Protein AF-A0A5B6WRI1-F1 (afdb_monomer_lite)

InterPro domains:
  IPR016650 Eukaryotic translation initiation factor 3 subunit E [PTHR10317] (1-59)
  IPR019010 Eukaryotic translation initiation factor 3 subunit E, N-terminal [PF09440] (1-60)

Structure (mmCIF, N/CA/C/O backbone):
data_AF-A0A5B6WRI1-F1
#
_entry.id   AF-A0A5B6WRI1-F1
#
loop_
_atom_site.group_PDB
_atom_site.id
_atom_site.type_symbol
_atom_site.label_atom_id
_atom_site.label_alt_id
_atom_site.label_comp_id
_atom_site.label_asym_id
_atom_site.label_entity_id
_atom_site.label_seq_id
_atom_site.pdbx_PDB_ins_code
_atom_site.Cartn_x
_atom_site.Cartn_y
_atom_site.Cartn_z
_atom_site.occupancy
_atom_site.B_iso_or_equiv
_atom_site.auth_seq_id
_atom_site.auth_comp_id
_atom_site.auth_asym_id
_atom_site.auth_atom_id
_atom_site.pdbx_PDB_model_num
ATOM 1 N N . MET A 1 1 ? 5.389 -8.152 -3.225 1.00 80.31 1 MET A N 1
ATOM 2 C CA . MET A 1 1 ? 6.768 -7.663 -3.022 1.00 80.31 1 MET A CA 1
ATOM 3 C C . MET A 1 1 ? 7.260 -7.024 -4.319 1.00 80.31 1 MET A C 1
ATOM 5 O O . MET A 1 1 ? 8.094 -7.602 -5.003 1.00 80.31 1 MET A O 1
ATOM 9 N N . VAL A 1 2 ? 6.672 -5.883 -4.710 1.00 91.81 2 VAL A N 1
ATOM 10 C CA . VAL A 1 2 ? 7.071 -5.191 -5.954 1.00 91.81 2 VAL A CA 1
ATOM 11 C C . VAL A 1 2 ? 8.449 -4.558 -5.772 1.00 91.81 2 VAL A C 1
ATOM 13 O O . VAL A 1 2 ? 9.272 -4.683 -6.666 1.00 91.81 2 VAL A O 1
ATOM 16 N N . ASP A 1 3 ? 8.746 -4.028 -4.580 1.00 94.31 3 ASP A N 1
ATOM 17 C CA . ASP A 1 3 ? 10.078 -3.509 -4.238 1.00 94.31 3 ASP A CA 1
ATOM 18 C C . ASP A 1 3 ? 11.163 -4.585 -4.398 1.00 94.31 3 ASP A C 1
ATOM 20 O O . ASP A 1 3 ? 12.166 -4.356 -5.056 1.00 94.31 3 ASP A O 1
ATOM 24 N N . TYR A 1 4 ? 10.905 -5.813 -3.936 1.00 95.56 4 TYR A N 1
ATOM 25 C CA . TYR A 1 4 ? 11.845 -6.925 -4.117 1.00 95.56 4 TYR A CA 1
ATOM 26 C C . TYR A 1 4 ? 12.075 -7.284 -5.594 1.00 95.56 4 TYR A C 1
ATOM 28 O O . TYR A 1 4 ? 13.195 -7.569 -6.006 1.00 95.56 4 TYR A O 1
ATOM 36 N N . ALA A 1 5 ? 11.023 -7.253 -6.417 1.00 94.69 5 ALA A N 1
ATOM 37 C CA . ALA A 1 5 ? 11.169 -7.462 -7.856 1.00 94.69 5 ALA A CA 1
ATOM 38 C C . ALA A 1 5 ? 11.977 -6.327 -8.512 1.00 94.69 5 ALA A C 1
ATOM 40 O O . ALA A 1 5 ? 12.784 -6.586 -9.404 1.00 94.69 5 ALA A O 1
ATOM 41 N N . MET A 1 6 ? 11.783 -5.084 -8.061 1.00 95.25 6 MET A N 1
ATOM 42 C CA . MET A 1 6 ? 12.561 -3.924 -8.502 1.00 95.25 6 MET A CA 1
ATOM 43 C C . MET A 1 6 ? 14.037 -4.070 -8.113 1.00 95.25 6 MET A C 1
ATOM 45 O O . MET A 1 6 ? 14.903 -3.822 -8.945 1.00 95.25 6 MET A O 1
ATOM 49 N N . ASP A 1 7 ? 14.334 -4.549 -6.906 1.00 96.12 7 ASP A N 1
ATOM 50 C CA . ASP A 1 7 ? 15.705 -4.799 -6.448 1.00 96.12 7 ASP A CA 1
ATOM 51 C C . ASP A 1 7 ? 16.395 -5.896 -7.272 1.00 96.12 7 ASP A C 1
ATOM 53 O O . ASP A 1 7 ? 17.563 -5.761 -7.638 1.00 96.12 7 ASP A O 1
ATOM 57 N N . ILE A 1 8 ? 15.663 -6.954 -7.643 1.00 96.25 8 ILE A N 1
ATOM 58 C CA . ILE A 1 8 ? 16.167 -7.980 -8.567 1.00 96.25 8 ILE A CA 1
ATOM 59 C C . ILE A 1 8 ? 16.490 -7.364 -9.931 1.00 96.25 8 ILE A C 1
ATOM 61 O O . ILE A 1 8 ? 17.559 -7.635 -10.471 1.00 96.25 8 ILE A O 1
ATOM 65 N N . HIS A 1 9 ? 15.604 -6.530 -10.490 1.00 95.56 9 HIS A N 1
ATOM 66 C CA . HIS A 1 9 ? 15.853 -5.870 -11.776 1.00 95.56 9 HIS A CA 1
ATOM 67 C C . HIS A 1 9 ? 17.148 -5.053 -11.733 1.00 95.56 9 HIS A C 1
ATOM 69 O O . HIS A 1 9 ? 18.028 -5.239 -12.574 1.00 95.56 9 HIS A O 1
ATOM 75 N N . LYS A 1 10 ? 17.299 -4.221 -10.701 1.00 96.75 10 LYS A N 1
ATOM 76 C CA . LYS A 1 10 ? 18.499 -3.407 -10.501 1.00 96.75 10 LYS A CA 1
ATOM 77 C C . LYS A 1 10 ? 19.759 -4.257 -10.389 1.00 96.75 10 LYS A C 1
ATOM 79 O O . LYS A 1 10 ? 20.766 -3.976 -11.035 1.00 96.75 10 LYS A O 1
ATOM 84 N N . SER A 1 11 ? 19.688 -5.344 -9.619 1.00 96.94 11 SER A N 1
ATOM 85 C CA . SER A 1 11 ? 20.813 -6.262 -9.441 1.00 96.94 11 SER A CA 1
ATOM 86 C C . SER A 1 11 ? 21.183 -7.018 -10.719 1.00 96.94 11 SER A C 1
ATOM 88 O O . SER A 1 11 ? 22.363 -7.298 -10.912 1.00 96.94 11 SER A O 1
ATOM 90 N N . LEU A 1 12 ? 20.211 -7.382 -11.561 1.00 96.75 12 LEU A N 1
ATOM 91 C CA . LEU A 1 12 ? 20.443 -8.136 -12.798 1.00 96.75 12 LEU A CA 1
ATOM 92 C C . LEU A 1 12 ? 21.040 -7.272 -13.908 1.00 96.75 12 LEU A C 1
ATOM 94 O O . LEU A 1 12 ? 21.887 -7.743 -14.662 1.00 96.75 12 LEU A O 1
ATOM 98 N N . TYR A 1 13 ? 20.583 -6.026 -14.019 1.00 96.56 13 TYR A N 1
ATOM 99 C CA . TYR A 1 13 ? 21.004 -5.112 -15.080 1.00 96.56 13 TYR A CA 1
ATOM 100 C C . TYR A 1 13 ? 22.068 -4.108 -14.626 1.00 96.56 13 TYR A C 1
ATOM 102 O O . TYR A 1 13 ? 22.480 -3.267 -15.420 1.00 96.56 13 TYR A O 1
ATOM 110 N N . HIS A 1 14 ? 22.525 -4.205 -13.371 1.00 96.12 14 HIS A N 1
ATOM 111 C CA . HIS A 1 14 ? 23.495 -3.293 -12.757 1.00 96.12 14 HIS A CA 1
ATOM 112 C C . HIS A 1 14 ? 23.132 -1.817 -12.976 1.00 96.12 14 HIS A C 1
ATOM 114 O O . HIS A 1 14 ? 23.986 -0.988 -13.285 1.00 96.12 14 HIS A O 1
ATOM 120 N N . THR A 1 15 ? 21.844 -1.512 -12.842 1.00 94.69 15 THR A N 1
ATOM 121 C CA . THR A 1 15 ? 21.273 -0.182 -13.054 1.00 94.69 15 THR A CA 1
ATOM 122 C C . THR A 1 15 ? 20.383 0.186 -11.878 1.00 94.69 15 THR A C 1
ATOM 124 O O . THR A 1 15 ? 19.819 -0.692 -11.230 1.00 94.69 15 THR A O 1
ATOM 127 N N . ASP A 1 16 ? 20.241 1.479 -11.611 1.00 91.75 16 ASP A N 1
ATOM 128 C CA . ASP A 1 16 ? 19.257 1.994 -10.657 1.00 91.75 16 ASP A CA 1
ATOM 129 C C . ASP A 1 16 ? 17.888 2.237 -11.306 1.00 91.75 16 ASP A C 1
ATOM 131 O O . ASP A 1 16 ? 16.889 2.427 -10.601 1.00 91.75 16 ASP A O 1
ATOM 135 N N . ASP A 1 17 ? 17.835 2.183 -12.638 1.00 93.44 17 ASP A N 1
ATOM 136 C CA . ASP A 1 17 ? 16.609 2.334 -13.403 1.00 93.44 17 ASP A CA 1
ATOM 137 C C . ASP A 1 17 ? 15.708 1.110 -13.252 1.00 93.44 17 ASP A C 1
ATOM 139 O O . ASP A 1 17 ? 16.142 -0.037 -13.139 1.00 93.44 17 ASP A O 1
ATOM 143 N N . VAL A 1 18 ? 14.408 1.367 -13.261 1.00 94.00 18 VAL A N 1
ATOM 144 C CA . VAL A 1 18 ? 13.369 0.346 -13.168 1.00 94.00 18 VAL A CA 1
ATOM 145 C C . VAL A 1 18 ? 12.315 0.616 -14.239 1.00 94.00 18 VAL A C 1
ATOM 147 O O . VAL A 1 18 ? 12.008 1.778 -14.511 1.00 94.00 18 VAL A O 1
ATOM 150 N N . PRO A 1 19 ? 11.732 -0.423 -14.857 1.00 95.25 19 PRO A N 1
ATOM 151 C CA . PRO A 1 19 ? 10.669 -0.250 -15.835 1.00 95.25 19 PRO A CA 1
ATOM 152 C C . PRO A 1 19 ? 9.488 0.534 -15.257 1.00 95.25 19 PRO A C 1
ATOM 154 O O . PRO A 1 19 ? 9.047 0.258 -14.139 1.00 95.25 19 PRO A O 1
ATOM 157 N N . GLN A 1 20 ? 8.934 1.457 -16.049 1.00 95.06 20 GLN A N 1
ATOM 158 C CA . GLN A 1 20 ? 7.801 2.294 -15.636 1.00 95.06 20 GLN A CA 1
ATOM 159 C C . GLN A 1 20 ? 6.598 1.459 -15.167 1.00 95.06 20 GLN A C 1
ATOM 161 O O . GLN A 1 20 ? 5.991 1.783 -14.154 1.00 95.06 20 GLN A O 1
ATOM 166 N N . ASP A 1 21 ? 6.324 0.328 -15.820 1.00 94.94 21 ASP A N 1
ATOM 167 C CA . ASP A 1 21 ? 5.258 -0.602 -15.420 1.00 94.94 21 ASP A CA 1
ATOM 168 C C . ASP A 1 21 ? 5.415 -1.103 -13.969 1.00 94.94 21 ASP A C 1
ATOM 170 O O . ASP A 1 21 ? 4.44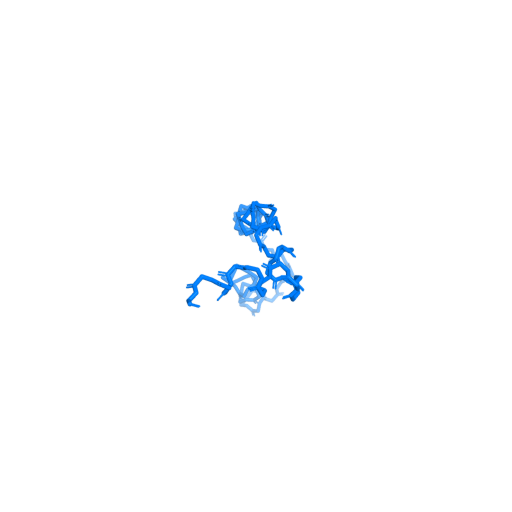5 -1.191 -13.219 1.00 94.94 21 ASP A O 1
ATOM 174 N N . MET A 1 22 ? 6.649 -1.355 -13.511 1.00 94.44 22 MET A N 1
ATOM 175 C CA . MET A 1 22 ? 6.905 -1.771 -12.125 1.00 94.44 22 MET A CA 1
ATOM 176 C C . MET A 1 22 ? 6.647 -0.630 -11.135 1.00 94.44 22 MET A C 1
ATOM 178 O O . MET A 1 22 ? 6.171 -0.875 -10.024 1.00 94.44 22 MET A O 1
ATOM 182 N N . VAL A 1 23 ? 6.922 0.613 -11.540 1.00 95.31 23 VAL A N 1
ATOM 183 C CA . VAL A 1 23 ? 6.629 1.819 -10.752 1.00 95.31 23 VAL A CA 1
ATOM 184 C C . VAL A 1 23 ? 5.120 2.034 -10.646 1.00 95.31 23 VAL A C 1
ATOM 186 O O . VAL A 1 23 ? 4.603 2.204 -9.540 1.00 95.31 23 VAL A O 1
ATOM 189 N N . ASP A 1 24 ? 4.401 1.947 -11.760 1.00 96.00 24 ASP A N 1
ATOM 190 C CA . ASP A 1 24 ? 2.945 2.106 -11.804 1.00 96.00 24 ASP A CA 1
ATOM 191 C C . ASP A 1 24 ? 2.257 1.014 -10.974 1.00 96.00 24 ASP A C 1
ATOM 193 O O . ASP A 1 24 ? 1.391 1.286 -10.134 1.00 96.00 24 ASP A O 1
ATOM 197 N N . ARG A 1 25 ? 2.728 -0.232 -11.109 1.00 95.19 25 ARG A N 1
ATOM 198 C CA . ARG A 1 25 ? 2.244 -1.362 -10.315 1.00 95.19 25 ARG A CA 1
ATOM 199 C C . ARG A 1 25 ? 2.517 -1.178 -8.829 1.00 95.19 25 ARG A C 1
ATOM 201 O O . ARG A 1 25 ? 1.679 -1.547 -8.007 1.00 95.19 25 ARG A O 1
ATOM 208 N N . ARG A 1 26 ? 3.663 -0.603 -8.457 1.00 95.56 26 ARG A N 1
ATOM 209 C CA . ARG A 1 26 ? 3.969 -0.272 -7.061 1.00 95.56 26 ARG A CA 1
ATOM 210 C C . ARG A 1 26 ? 2.961 0.731 -6.506 1.00 95.56 26 ARG A C 1
ATOM 212 O O . ARG A 1 26 ? 2.481 0.526 -5.395 1.00 95.56 26 ARG A O 1
ATOM 219 N N . VAL A 1 27 ? 2.607 1.771 -7.262 1.00 95.88 27 VAL A N 1
ATOM 220 C CA . VAL A 1 27 ? 1.606 2.768 -6.841 1.00 95.88 27 VAL A CA 1
ATOM 221 C C . VAL A 1 27 ? 0.249 2.110 -6.585 1.00 95.88 27 VAL A C 1
ATOM 223 O O . VAL A 1 27 ? -0.324 2.295 -5.512 1.00 95.88 27 VAL A O 1
ATOM 226 N N . GLU A 1 28 ? -0.233 1.285 -7.517 1.00 95.12 28 GLU A N 1
ATOM 227 C CA . GLU A 1 28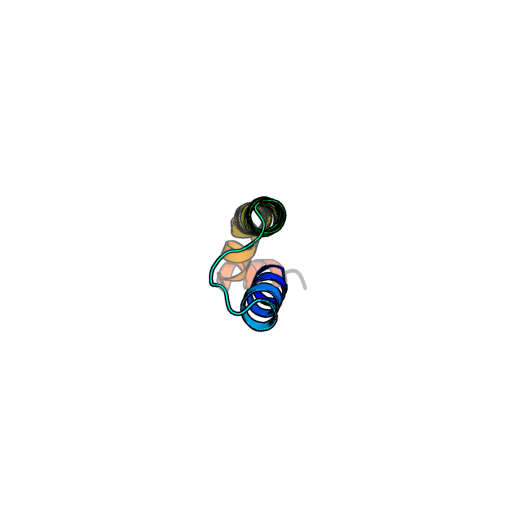 ? -1.499 0.553 -7.372 1.00 95.12 28 GLU A CA 1
ATOM 228 C C . GLU A 1 28 ? -1.481 -0.373 -6.143 1.00 95.12 28 GLU A C 1
ATOM 230 O O . GLU A 1 28 ? -2.404 -0.379 -5.321 1.00 95.12 28 GLU A O 1
ATOM 235 N N . VAL A 1 29 ? -0.405 -1.150 -5.994 1.00 94.69 29 VAL A N 1
ATOM 236 C CA . VAL A 1 29 ? -0.266 -2.131 -4.914 1.00 94.69 29 VAL A CA 1
ATOM 237 C C . VAL A 1 29 ? -0.109 -1.461 -3.553 1.00 94.69 29 VAL A C 1
ATOM 239 O O . VAL A 1 29 ? -0.557 -2.050 -2.582 1.00 94.69 29 VAL A O 1
ATOM 242 N N . VAL A 1 30 ? 0.473 -0.263 -3.455 1.00 94.50 30 VAL A N 1
ATOM 243 C CA . VAL A 1 30 ? 0.579 0.501 -2.195 1.00 94.50 30 VAL A CA 1
ATOM 244 C C . VAL A 1 30 ? -0.727 1.225 -1.856 1.00 94.50 30 VAL A C 1
ATOM 246 O O . VAL A 1 30 ? -1.094 1.321 -0.684 1.00 94.50 30 VAL A O 1
ATOM 249 N N . ALA A 1 31 ? -1.469 1.693 -2.861 1.00 95.81 31 ALA A N 1
ATOM 250 C CA . ALA A 1 31 ? -2.750 2.363 -2.651 1.00 95.81 31 ALA A CA 1
ATOM 251 C C . ALA A 1 31 ? -3.793 1.444 -1.994 1.00 95.81 31 ALA A C 1
ATOM 253 O O . ALA A 1 31 ? -4.555 1.886 -1.136 1.00 95.81 31 ALA A O 1
ATOM 254 N N . ARG A 1 32 ? -3.811 0.152 -2.351 1.00 94.50 32 ARG A N 1
ATOM 255 C CA . ARG A 1 32 ? -4.789 -0.818 -1.826 1.00 94.50 32 ARG A CA 1
ATOM 256 C C . ARG A 1 32 ? -4.660 -1.065 -0.307 1.00 94.50 32 ARG A C 1
ATOM 258 O O . ARG A 1 32 ? -5.674 -0.944 0.375 1.00 94.50 32 ARG A O 1
ATOM 265 N N . PRO A 1 33 ? -3.473 -1.377 0.253 1.00 92.75 33 PRO A N 1
ATOM 266 C CA . PRO A 1 33 ? -3.252 -1.445 1.692 1.00 92.75 33 PRO A CA 1
ATOM 267 C C . PRO A 1 33 ? -3.545 -0.132 2.401 1.00 92.75 33 PRO A C 1
ATOM 269 O O . PRO A 1 33 ? -4.138 -0.175 3.466 1.00 92.75 33 PRO A O 1
ATOM 272 N N . LYS A 1 34 ? -3.195 1.019 1.813 1.00 94.50 34 LYS A N 1
ATOM 273 C CA . LYS A 1 34 ? -3.480 2.320 2.430 1.00 94.50 34 LYS A CA 1
ATOM 274 C C . LYS A 1 34 ? -4.983 2.567 2.576 1.00 94.50 34 LYS A C 1
ATOM 276 O O . LYS A 1 34 ? -5.448 2.909 3.652 1.00 94.50 34 LYS A O 1
ATOM 281 N N . ALA A 1 35 ? -5.755 2.293 1.525 1.00 94.94 35 ALA A N 1
ATOM 282 C CA . ALA A 1 35 ? -7.212 2.371 1.592 1.00 94.94 35 ALA A CA 1
ATOM 283 C C . ALA A 1 35 ? -7.803 1.382 2.615 1.00 94.94 35 ALA A C 1
ATOM 285 O O . ALA A 1 35 ? -8.785 1.690 3.287 1.00 94.94 35 ALA A O 1
ATOM 286 N N . LEU A 1 36 ? -7.207 0.192 2.744 1.00 95.25 36 LEU A N 1
ATOM 287 C CA . LEU A 1 36 ? -7.607 -0.786 3.753 1.00 95.25 36 LEU A CA 1
ATOM 288 C C . LEU A 1 36 ? -7.265 -0.316 5.175 1.00 95.25 36 LEU A C 1
ATOM 290 O O . LEU A 1 36 ? -8.076 -0.493 6.078 1.00 95.25 36 LEU A O 1
ATO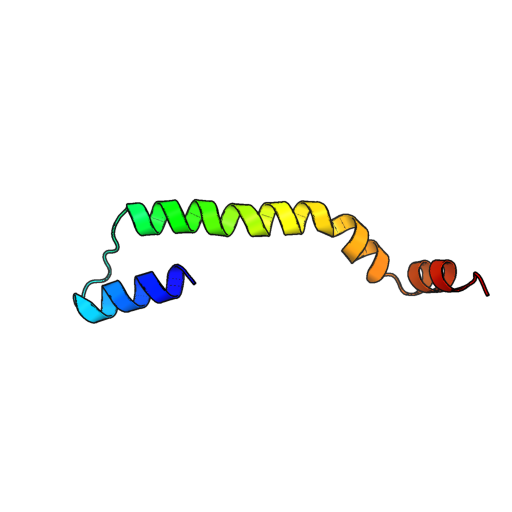M 294 N N . GLU A 1 37 ? -6.096 0.280 5.382 1.00 93.94 37 GLU A N 1
ATOM 295 C CA . GLU A 1 37 ? -5.675 0.868 6.656 1.00 93.94 37 GLU A CA 1
ATOM 296 C C . GLU A 1 37 ? -6.642 1.979 7.076 1.00 93.94 37 GLU A C 1
ATOM 298 O O . GLU A 1 37 ? -7.186 1.927 8.176 1.00 93.94 37 GLU A O 1
ATOM 303 N N . ASP A 1 38 ? -6.974 2.894 6.164 1.00 94.69 38 ASP A N 1
ATOM 304 C CA . ASP A 1 38 ? -7.939 3.968 6.415 1.00 94.69 38 ASP A CA 1
ATOM 305 C C . ASP A 1 38 ? -9.332 3.413 6.775 1.00 94.69 38 ASP A C 1
ATOM 307 O O . ASP A 1 38 ? -9.978 3.877 7.716 1.00 94.69 38 ASP A O 1
ATOM 311 N N . ALA A 1 39 ? -9.791 2.371 6.071 1.00 94.12 39 ALA A N 1
ATOM 312 C CA . ALA A 1 39 ? -11.079 1.728 6.340 1.00 94.12 39 ALA A CA 1
ATOM 313 C C . ALA A 1 39 ? -11.097 0.927 7.655 1.00 94.12 39 ALA A C 1
ATOM 315 O O . ALA A 1 39 ? -12.151 0.766 8.274 1.00 94.12 39 ALA A O 1
ATOM 316 N N . THR A 1 40 ? -9.944 0.411 8.085 1.00 94.44 40 THR A N 1
ATOM 317 C CA . THR A 1 40 ? -9.799 -0.388 9.312 1.00 94.44 40 THR A CA 1
ATOM 318 C C . THR A 1 40 ? -9.364 0.442 10.517 1.00 94.44 40 THR A C 1
ATOM 320 O O . THR A 1 40 ? -9.427 -0.058 11.640 1.00 94.44 40 THR A O 1
ATOM 323 N N . ALA A 1 41 ? -9.012 1.717 10.334 1.00 94.12 41 ALA A N 1
ATOM 324 C CA . ALA A 1 41 ? -8.623 2.602 11.424 1.00 94.12 41 ALA A CA 1
ATOM 325 C C . ALA A 1 41 ? -9.687 2.678 12.541 1.00 94.12 41 ALA A C 1
ATOM 327 O O . ALA A 1 41 ? -9.320 2.455 13.694 1.00 94.12 41 ALA A O 1
ATOM 328 N N . PRO A 1 42 ? -10.999 2.870 12.268 1.00 92.00 42 PRO A N 1
ATOM 329 C CA . PRO A 1 42 ? -12.004 2.928 13.333 1.00 92.00 42 PRO A CA 1
ATOM 330 C C . PRO A 1 42 ? -12.098 1.661 14.209 1.00 92.00 42 PRO A C 1
ATOM 332 O O . PRO A 1 42 ? -12.021 1.794 15.435 1.00 92.00 42 PRO A O 1
ATOM 335 N N . PRO A 1 43 ? -12.227 0.430 13.661 1.00 90.56 43 PRO A N 1
ATOM 336 C CA . PRO A 1 43 ? -12.239 -0.768 14.497 1.00 90.56 43 PRO A CA 1
ATOM 337 C C . PRO A 1 43 ? -10.891 -1.025 15.184 1.00 90.56 43 PRO A C 1
ATOM 339 O O . PRO A 1 43 ? -10.882 -1.496 16.319 1.00 90.56 43 PRO A O 1
ATOM 342 N N . VAL A 1 44 ? -9.755 -0.685 14.565 1.00 91.81 44 VA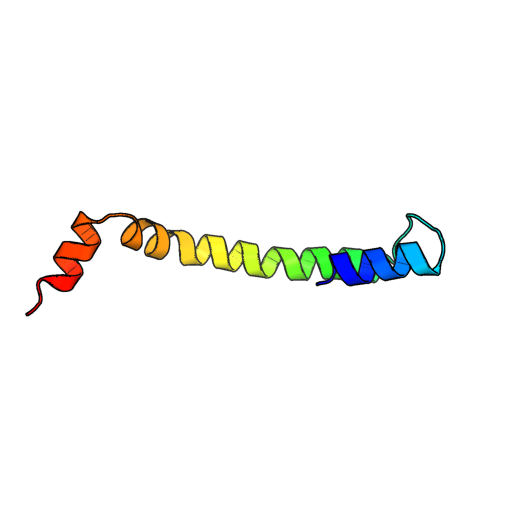L A N 1
ATOM 343 C CA . VAL A 1 44 ? -8.438 -0.816 15.213 1.00 91.81 44 VAL A CA 1
ATOM 344 C C . VAL A 1 44 ? -8.324 0.124 16.414 1.00 91.81 44 VAL A C 1
ATOM 346 O O . VAL A 1 44 ? -7.934 -0.318 17.493 1.00 91.81 44 VAL A O 1
ATOM 349 N N . THR A 1 45 ? -8.724 1.389 16.275 1.00 91.81 45 THR A N 1
ATOM 350 C CA . THR A 1 45 ? -8.749 2.356 17.382 1.00 91.81 45 THR A CA 1
ATOM 351 C C . THR A 1 45 ? -9.685 1.910 18.504 1.00 91.81 45 THR A C 1
ATOM 353 O O . THR A 1 45 ? -9.342 2.040 19.678 1.00 91.81 45 THR A O 1
ATOM 356 N N . PHE A 1 46 ? -10.842 1.333 18.170 1.00 88.88 46 PHE A N 1
ATOM 357 C CA . PHE A 1 46 ? -11.746 0.754 19.164 1.00 88.88 46 PHE A CA 1
ATOM 358 C C . PHE A 1 46 ? -11.075 -0.383 19.950 1.00 88.88 46 PHE A C 1
ATOM 360 O O . PHE A 1 46 ? -11.093 -0.382 21.178 1.00 88.88 46 PHE A O 1
ATOM 367 N N . LEU A 1 47 ? -10.426 -1.322 19.255 1.00 88.69 47 LEU A N 1
ATOM 368 C CA . LEU A 1 47 ? -9.745 -2.461 19.878 1.00 88.69 47 LEU A CA 1
ATOM 369 C C . LEU A 1 47 ? -8.508 -2.060 20.698 1.00 88.69 47 LEU A C 1
ATOM 371 O O . LEU A 1 47 ? -8.102 -2.799 21.594 1.00 88.69 47 LEU A O 1
ATOM 375 N N . GLN A 1 48 ? -7.913 -0.899 20.420 1.00 89.94 48 GLN A N 1
ATOM 376 C CA . GLN A 1 48 ? -6.831 -0.331 21.227 1.00 89.94 48 GLN A CA 1
ATOM 377 C C . GLN A 1 48 ? -7.315 0.239 22.565 1.00 89.94 48 GLN A C 1
ATOM 379 O O . GLN A 1 48 ? -6.491 0.435 23.457 1.00 89.94 48 GLN A O 1
ATOM 384 N N . ASN A 1 49 ? -8.617 0.498 22.735 1.00 90.44 49 ASN A N 1
ATOM 385 C CA . ASN A 1 49 ? -9.183 0.977 23.992 1.00 90.44 49 ASN A CA 1
ATOM 386 C C . ASN A 1 49 ? -9.572 -0.209 24.903 1.00 90.44 49 ASN A C 1
ATOM 388 O O . ASN A 1 49 ? -10.578 -0.875 24.647 1.00 90.44 49 ASN A O 1
ATOM 392 N N . PRO A 1 50 ? -8.846 -0.459 26.012 1.00 82.94 50 PRO A N 1
ATOM 393 C CA . PRO A 1 50 ? -9.103 -1.610 26.876 1.00 82.94 50 PRO A CA 1
ATOM 394 C C . PRO A 1 50 ? -10.483 -1.573 27.538 1.00 82.94 50 PRO A C 1
ATOM 396 O O . PRO A 1 50 ? -11.070 -2.629 27.754 1.00 82.94 50 PRO A O 1
ATOM 399 N N . ASN A 1 51 ? -11.013 -0.381 27.832 1.00 83.25 51 ASN A N 1
ATOM 400 C CA . ASN A 1 51 ? -12.327 -0.219 28.459 1.00 83.25 51 ASN A CA 1
ATOM 401 C C . ASN A 1 51 ? -13.446 -0.571 27.470 1.00 83.25 51 ASN A C 1
ATOM 403 O O . ASN A 1 51 ? -14.357 -1.319 27.807 1.00 83.25 51 ASN A O 1
ATOM 407 N N . ALA A 1 52 ? -13.322 -0.117 26.219 1.00 79.94 52 ALA A N 1
ATOM 408 C CA . ALA A 1 52 ? -14.274 -0.438 25.155 1.00 79.94 52 ALA A CA 1
ATOM 409 C C . ALA A 1 52 ? -14.278 -1.942 24.821 1.00 79.94 52 ALA A C 1
ATOM 411 O O . ALA A 1 52 ? -15.323 -2.541 24.571 1.00 79.94 52 ALA A O 1
ATOM 412 N N . VAL A 1 53 ? -13.108 -2.586 24.884 1.00 84.00 53 VAL A N 1
ATOM 413 C CA . VAL A 1 53 ? -12.984 -4.044 24.734 1.00 84.00 53 VAL A CA 1
ATOM 414 C C . VAL A 1 53 ? -13.556 -4.797 25.940 1.00 84.00 53 VAL A C 1
ATOM 416 O O . VAL A 1 53 ? -14.099 -5.888 25.770 1.00 84.00 53 VAL A O 1
ATOM 419 N N . GLN A 1 54 ? -13.447 -4.253 27.155 1.00 80.56 54 GLN A N 1
ATOM 420 C CA . GLN A 1 54 ? -14.052 -4.846 28.353 1.00 80.56 54 GLN A CA 1
ATOM 421 C C . GLN A 1 54 ? -15.581 -4.800 28.302 1.00 80.56 54 GLN A C 1
ATOM 423 O O . GLN A 1 54 ? -16.208 -5.812 28.603 1.00 80.56 54 GLN A O 1
ATOM 428 N N . GLU A 1 55 ? -16.174 -3.691 27.851 1.00 79.38 55 GLU A N 1
ATOM 429 C CA . GLU A 1 55 ? -17.626 -3.583 27.637 1.00 79.38 55 GLU A CA 1
ATOM 430 C C . GLU A 1 55 ? -18.127 -4.591 26.594 1.00 79.38 55 GLU A C 1
ATOM 432 O O . GLU A 1 55 ? -19.148 -5.239 26.804 1.00 79.38 55 GLU A O 1
ATOM 437 N N . LEU A 1 56 ? -17.359 -4.823 25.522 1.00 78.25 56 LEU A N 1
ATOM 438 C CA . LEU A 1 56 ? -17.675 -5.843 24.515 1.00 78.25 56 LEU A CA 1
ATOM 439 C C . LEU A 1 56 ? -17.631 -7.283 25.072 1.00 78.25 56 LEU A C 1
ATOM 441 O O . LEU A 1 56 ? -18.262 -8.183 24.525 1.00 78.25 56 LEU A O 1
ATOM 445 N N . ARG A 1 57 ? -16.848 -7.524 26.132 1.00 72.06 57 ARG A N 1
ATOM 446 C CA . ARG A 1 57 ? -16.693 -8.837 26.788 1.00 72.06 57 ARG A CA 1
ATOM 447 C C . ARG A 1 57 ? -17.664 -9.058 27.949 1.00 72.06 57 ARG A C 1
ATOM 449 O O . ARG A 1 57 ? -17.709 -10.174 28.459 1.00 72.06 57 ARG A O 1
ATOM 456 N N . ALA A 1 58 ? -18.393 -8.028 28.377 1.00 64.62 58 ALA A N 1
ATOM 457 C CA . ALA A 1 58 ? -19.268 -8.075 29.548 1.00 64.62 58 ALA A CA 1
ATOM 458 C C . ALA A 1 58 ? -20.577 -8.859 29.321 1.00 64.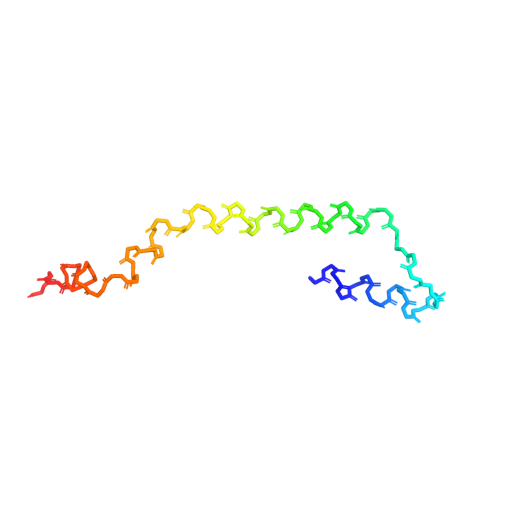62 58 ALA A C 1
ATOM 460 O O . ALA A 1 58 ? -21.355 -9.019 30.255 1.00 64.62 58 ALA A O 1
ATOM 461 N N . ASP A 1 59 ? -20.802 -9.386 28.115 1.00 56.16 59 ASP A N 1
ATOM 462 C CA . ASP A 1 59 ? -21.949 -10.234 27.781 1.00 56.16 59 ASP A CA 1
ATOM 463 C C . ASP A 1 59 ? -21.644 -11.717 28.101 1.00 56.16 59 ASP A C 1
ATOM 465 O O . ASP A 1 59 ? -21.487 -12.564 27.215 1.00 56.16 59 ASP A O 1
ATOM 469 N N . LYS A 1 60 ? -21.477 -12.023 29.396 1.00 47.62 60 LYS A N 1
ATOM 470 C CA . LYS A 1 60 ? -21.501 -13.391 29.936 1.00 47.62 60 LYS A CA 1
ATOM 471 C C . LYS A 1 60 ? -22.074 -13.443 31.348 1.00 47.62 60 LYS A C 1
ATOM 473 O O . LYS A 1 60 ? -21.626 -12.639 32.193 1.00 47.62 60 LYS A O 1
#

Sequence (60 aa):
MVDYAMDIHKSLYHTDDVPQDMVDRRVEVVARPKALEDATAPPVTFLQNPNAVQELRADK

Organism: NCBI:txid47621

Foldseek 3Di:
DLVVVLVVVCVVVVHNDDDVVSVVVVVVVVVVVVVVC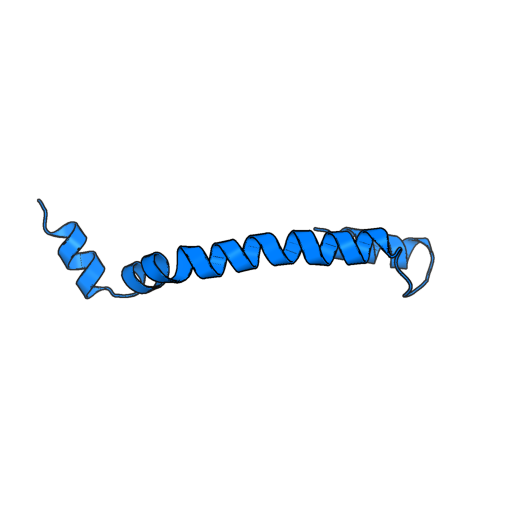VVCVVVVVQVVDVVSVVVVVPPD

Radius of gyration: 20.15 Å; chains: 1; bounding box: 45×17×46 Å

Secondary structure (DSSP, 8-state):
-HHHHHHHHHHHHT-S---HHHHHHHHHHHHHHHHHHHHHHHHHHHHH-HHHHHHHH---

pLDDT: mean 90.18, std 9.67, range [47.62, 96.94]